Protein AF-A0A2A5DCU3-F1 (afdb_monomer_lite)

Sequence (142 aa):
MIKKLLNPLVVSAFVLVLMLGSFAHLMYGSCQTTKFHYICQAYWMPDYLPEWMIPERGLSLEDVRSMRTFSGFEQLYEDRIIVSDDYSGKWKAFYRDGSLKSEFLYNDGIPVSEERWEENGKLSKDKHYSIYDLELKKNKTK

pLDDT: mean 76.48, std 16.79, range [36.91, 96.56]

Radius of gyration: 19.96 Å; chains: 1; bounding box: 57×40×53 Å

Secondary structure (DSSP, 8-state):
----PPPHHHHHHHHHHHHHHHHHHHHHS-GGG-HHHHHIIIIIHHHHS-GGGS--SS--HHHHHH-----SS---BTTB----TT--EEEEEE-TTS-EEEEEEEETTEEEEEEEE-TTS-EEEEEE--HHHHHHHHHH--

Foldseek 3Di:
DPPPDDDVVVVVVVVVVVVVVVVCCLAANDCQPDLVSQLCNLAVCLVPPDPVSNDDPDDDNVRSVVSSRDRHDFDDDPNDGADAQQDAAKDWHADNVSHTAKIFGDHSRFTQWIWGADPVRHTPDTDGDDPVVRVVVVVVVD

Structure (mmCIF, N/CA/C/O backbone):
data_AF-A0A2A5DCU3-F1
#
_entry.id   AF-A0A2A5DCU3-F1
#
loop_
_atom_site.group_PDB
_atom_site.id
_atom_site.type_symbol
_atom_site.label_atom_id
_atom_site.label_alt_id
_atom_site.label_comp_id
_atom_site.label_asym_id
_atom_site.label_entity_id
_atom_site.label_seq_id
_atom_site.pdbx_PDB_ins_code
_atom_site.Cartn_x
_atom_site.Cartn_y
_atom_site.Cartn_z
_atom_site.occupancy
_atom_site.B_iso_or_equiv
_atom_site.auth_seq_id
_atom_site.auth_comp_id
_atom_site.auth_asym_id
_atom_site.auth_atom_id
_atom_site.pdbx_PDB_model_num
ATOM 1 N N . MET A 1 1 ? -40.928 14.479 27.228 1.00 48.31 1 MET A N 1
ATOM 2 C CA . MET A 1 1 ? -40.676 13.033 27.023 1.00 48.31 1 MET A CA 1
ATOM 3 C C . MET A 1 1 ? -39.290 12.852 26.425 1.00 48.31 1 MET A C 1
ATOM 5 O O . MET A 1 1 ? -39.132 12.961 25.216 1.00 48.31 1 MET A O 1
ATOM 9 N N . ILE A 1 2 ? -38.271 12.638 27.257 1.00 53.84 2 ILE A N 1
ATOM 10 C CA . ILE A 1 2 ? -36.930 12.311 26.762 1.00 53.84 2 ILE A CA 1
ATOM 11 C C . ILE A 1 2 ? -36.940 10.808 26.493 1.00 53.84 2 ILE A C 1
ATOM 13 O O . ILE A 1 2 ? -37.164 10.010 27.403 1.00 53.84 2 ILE A O 1
ATOM 17 N N . LYS A 1 3 ? -36.821 10.436 25.215 1.00 58.97 3 LYS A N 1
ATOM 18 C CA . LYS A 1 3 ? -36.722 9.042 24.770 1.00 58.97 3 LYS A CA 1
ATOM 19 C C . LYS A 1 3 ? -35.608 8.377 25.577 1.00 58.97 3 LYS A C 1
ATOM 21 O O . LYS A 1 3 ? -34.561 8.997 25.744 1.00 58.97 3 LYS A O 1
ATOM 26 N N . LYS A 1 4 ? -35.842 7.160 26.088 1.00 65.88 4 LYS A N 1
ATOM 27 C CA . LYS A 1 4 ? -34.817 6.339 26.750 1.00 65.88 4 LYS A CA 1
ATOM 28 C C . LYS A 1 4 ? -33.568 6.358 25.866 1.00 65.88 4 LYS A C 1
ATOM 30 O O . LYS A 1 4 ? -33.575 5.731 24.809 1.00 65.88 4 LYS A O 1
ATOM 35 N N . LEU A 1 5 ? -32.556 7.142 26.245 1.00 66.94 5 LEU A N 1
ATOM 36 C CA . LEU A 1 5 ? -31.276 7.101 25.558 1.00 66.94 5 LEU A CA 1
ATOM 37 C C . LEU A 1 5 ? -30.775 5.661 25.662 1.00 66.94 5 LEU A C 1
ATOM 39 O O . LEU A 1 5 ? -30.932 5.016 26.704 1.00 66.94 5 LEU A O 1
ATOM 43 N N . LEU A 1 6 ? -30.233 5.153 24.559 1.00 75.12 6 LEU A N 1
ATOM 44 C CA . LEU A 1 6 ? -29.600 3.843 24.509 1.00 75.12 6 LEU A CA 1
ATOM 45 C C . LEU A 1 6 ? -28.595 3.742 25.671 1.00 75.12 6 LEU A C 1
ATOM 47 O O . LEU A 1 6 ? -27.889 4.714 25.941 1.00 75.12 6 LEU A O 1
ATOM 51 N N . ASN A 1 7 ? -28.563 2.605 26.374 1.00 88.12 7 ASN A N 1
ATOM 52 C CA . ASN A 1 7 ? -27.698 2.411 27.542 1.00 88.12 7 ASN A CA 1
ATOM 53 C C . ASN A 1 7 ? -26.259 2.850 27.191 1.00 88.12 7 ASN A C 1
ATOM 55 O O . ASN A 1 7 ? -25.676 2.251 26.284 1.00 88.12 7 ASN A O 1
ATOM 59 N N . PRO A 1 8 ? -25.686 3.861 27.876 1.00 89.31 8 PRO A N 1
ATOM 60 C CA . PRO A 1 8 ? -24.369 4.392 27.535 1.00 89.31 8 PRO A CA 1
ATOM 61 C C . PRO A 1 8 ? -23.284 3.315 27.478 1.00 89.31 8 PRO A C 1
ATOM 63 O O . PRO A 1 8 ? -22.418 3.370 26.614 1.00 89.31 8 PRO A O 1
ATOM 66 N N . LEU A 1 9 ? -23.368 2.289 28.330 1.00 90.50 9 LEU A N 1
ATOM 67 C CA . LEU A 1 9 ? -22.435 1.163 28.315 1.00 90.50 9 LEU A CA 1
ATOM 68 C C . LEU A 1 9 ? -22.581 0.312 27.046 1.00 90.50 9 LEU A C 1
ATOM 70 O O . LEU A 1 9 ? -21.582 -0.106 26.472 1.00 90.50 9 LEU A O 1
ATOM 74 N N . VAL A 1 10 ? -23.813 0.104 26.572 1.00 91.12 10 VAL A N 1
ATOM 75 C CA . VAL A 1 10 ? -24.089 -0.631 25.326 1.00 91.12 10 VAL A CA 1
ATOM 76 C C . VAL A 1 10 ? -23.607 0.161 24.111 1.00 91.12 10 VAL A C 1
ATOM 78 O O . VAL A 1 10 ? -23.003 -0.417 23.213 1.00 91.12 10 VAL A O 1
ATOM 81 N N . VAL A 1 11 ? -23.812 1.483 24.096 1.00 91.88 11 VAL A N 1
ATOM 82 C CA . VAL A 1 11 ? -23.301 2.358 23.025 1.00 91.88 11 VAL A CA 1
ATOM 83 C C . VAL A 1 11 ? -21.778 2.329 22.994 1.00 91.88 11 VAL A C 1
ATOM 85 O O . VAL A 1 11 ? -21.195 2.112 21.936 1.00 91.88 11 VAL A O 1
ATOM 88 N N . SER A 1 12 ? -21.132 2.494 24.149 1.00 93.69 12 SER A N 1
ATOM 89 C CA . SER A 1 12 ? -19.673 2.469 24.248 1.00 93.69 12 SER A CA 1
ATOM 90 C C . SER A 1 12 ? -19.092 1.123 23.819 1.00 93.69 12 SER A C 1
ATOM 92 O O . SER A 1 12 ? -18.130 1.096 23.057 1.00 93.69 12 SER A O 1
ATOM 94 N N . ALA A 1 13 ? -19.696 0.006 24.238 1.00 94.94 13 ALA A N 1
ATOM 95 C CA . ALA A 1 13 ? -19.273 -1.327 23.811 1.00 94.94 13 ALA A CA 1
ATOM 96 C C . ALA A 1 13 ? -19.422 -1.516 22.292 1.00 94.94 13 ALA A C 1
ATOM 98 O O . ALA A 1 13 ? -18.520 -2.040 21.642 1.00 94.94 13 ALA A O 1
ATOM 99 N N . PHE A 1 14 ? -20.524 -1.043 21.707 1.00 95.25 14 PHE A N 1
ATOM 100 C CA . PHE A 1 14 ? -20.742 -1.105 20.263 1.00 95.25 14 PHE A CA 1
ATOM 101 C C . PHE A 1 14 ? -19.705 -0.282 19.484 1.00 95.25 14 PHE A C 1
ATOM 103 O O . PHE A 1 14 ? -19.107 -0.783 18.533 1.00 95.25 14 PHE A O 1
ATOM 110 N N . VAL A 1 15 ? -19.430 0.952 19.919 1.00 95.81 15 VAL A N 1
ATOM 111 C CA . VAL A 1 15 ? -18.392 1.804 19.316 1.00 95.81 15 VAL A CA 1
ATOM 112 C C . VAL A 1 15 ? -17.012 1.156 19.433 1.00 95.81 15 VAL A C 1
ATOM 114 O O . VAL A 1 15 ? -16.253 1.172 18.467 1.00 95.81 15 VAL A O 1
ATOM 117 N N . LEU A 1 16 ? -16.696 0.536 20.574 1.00 96.25 16 LEU A N 1
ATOM 118 C CA . LEU A 1 16 ? -15.433 -0.176 20.763 1.00 96.25 16 LEU A CA 1
ATOM 119 C C . LEU A 1 16 ? -15.271 -1.321 19.755 1.00 96.25 16 LEU A C 1
ATOM 121 O O . LEU A 1 16 ? -14.215 -1.445 19.142 1.00 96.25 16 LEU A O 1
ATOM 125 N N . VAL A 1 17 ? -16.313 -2.127 19.539 1.00 96.56 17 VAL A N 1
ATOM 126 C CA . VAL A 1 17 ? -16.281 -3.222 18.555 1.00 96.56 17 VAL A CA 1
ATOM 127 C C . VAL A 1 17 ? -16.063 -2.688 17.138 1.00 96.56 17 VAL A C 1
ATOM 129 O O . VAL A 1 17 ? -15.244 -3.236 16.401 1.00 96.56 17 VAL A O 1
ATOM 132 N N . LEU A 1 18 ? -16.730 -1.592 16.764 1.00 96.06 18 LEU A N 1
ATOM 133 C CA . LEU A 1 18 ? -16.514 -0.951 15.462 1.00 96.06 18 LEU A CA 1
ATOM 134 C C . LEU A 1 18 ? -15.087 -0.417 15.306 1.00 96.06 18 LEU A C 1
ATOM 136 O O . LEU A 1 18 ? -14.490 -0.561 14.237 1.00 96.06 18 LEU A O 1
ATOM 140 N N . MET A 1 19 ? -14.526 0.168 16.367 1.00 95.62 19 MET A N 1
ATOM 141 C CA . MET A 1 19 ? -13.143 0.645 16.372 1.00 95.62 19 MET A CA 1
ATOM 142 C C . MET A 1 19 ? -12.171 -0.518 16.188 1.00 95.62 19 MET A C 1
ATOM 144 O O . MET A 1 19 ? -11.322 -0.458 15.305 1.00 95.62 19 MET A O 1
ATOM 148 N N . LEU A 1 20 ? -12.330 -1.603 16.953 1.00 92.88 20 LEU A N 1
ATOM 149 C CA . LEU A 1 20 ? -11.484 -2.794 16.840 1.00 92.88 20 LEU A CA 1
ATOM 150 C C . LEU A 1 20 ? -11.558 -3.417 15.441 1.00 92.88 20 LEU A C 1
ATOM 152 O O . LEU A 1 20 ? -10.521 -3.734 14.863 1.00 92.88 20 LEU A O 1
ATOM 156 N N . GLY A 1 21 ? -12.757 -3.531 14.861 1.00 90.69 21 GLY A N 1
ATOM 157 C CA . GLY A 1 21 ? -12.925 -4.013 13.488 1.00 90.69 21 GLY A CA 1
ATOM 158 C C . GLY A 1 21 ? -12.267 -3.097 12.451 1.00 90.69 21 GLY A C 1
ATOM 159 O O . GLY A 1 21 ? -11.628 -3.581 11.520 1.00 90.69 21 GLY A O 1
ATOM 160 N N . SER A 1 22 ? -12.352 -1.778 12.644 1.00 89.12 22 SER A N 1
ATOM 161 C CA . SER A 1 22 ? -11.695 -0.799 11.767 1.00 89.12 22 SER A CA 1
ATOM 162 C C . SER A 1 22 ? -10.170 -0.884 11.859 1.00 89.12 22 SER A C 1
ATOM 164 O O . SER A 1 22 ? -9.502 -0.863 10.829 1.00 89.12 22 SER A O 1
ATOM 166 N N . PHE A 1 23 ? -9.613 -1.041 13.065 1.00 86.62 23 PHE A N 1
ATOM 167 C CA . PHE A 1 23 ? -8.177 -1.259 13.258 1.00 86.62 23 PHE A CA 1
ATOM 168 C C . PHE A 1 23 ? -7.716 -2.566 12.615 1.00 86.62 23 PHE A C 1
ATOM 170 O O . PHE A 1 23 ? -6.730 -2.565 11.886 1.00 86.62 23 PHE A O 1
ATOM 177 N N . ALA A 1 24 ? -8.454 -3.662 12.813 1.00 84.50 24 ALA A N 1
ATOM 178 C CA . ALA A 1 24 ? -8.138 -4.938 12.181 1.00 84.50 24 ALA A CA 1
ATOM 179 C C . ALA A 1 24 ? -8.158 -4.833 10.648 1.00 84.50 24 ALA A C 1
ATOM 181 O O . ALA A 1 24 ? -7.254 -5.339 9.987 1.00 84.50 24 ALA A O 1
ATOM 182 N N . HIS A 1 25 ? -9.139 -4.131 10.072 1.00 82.25 25 HIS A N 1
ATOM 183 C CA . HIS A 1 25 ? -9.182 -3.893 8.631 1.00 82.25 25 HIS A CA 1
ATOM 184 C C . HIS A 1 25 ? -8.026 -3.008 8.145 1.00 82.25 25 HIS A C 1
ATOM 186 O O . HIS A 1 25 ? -7.454 -3.300 7.103 1.00 82.25 25 HIS A O 1
ATOM 192 N N . LEU A 1 26 ? -7.647 -1.970 8.896 1.00 83.69 26 LEU A N 1
ATOM 193 C CA . LEU A 1 26 ? -6.502 -1.115 8.562 1.00 83.69 26 LEU A CA 1
ATOM 194 C C . LEU A 1 26 ? -5.165 -1.878 8.626 1.00 83.69 26 LEU A C 1
ATOM 196 O O . LEU A 1 26 ? -4.222 -1.560 7.905 1.00 83.69 26 LEU A O 1
ATOM 200 N N . MET A 1 27 ? -5.070 -2.873 9.507 1.00 81.81 27 MET A N 1
ATOM 201 C CA . MET A 1 27 ? -3.850 -3.655 9.699 1.00 81.81 27 MET A CA 1
ATOM 202 C C . MET A 1 27 ? -3.727 -4.823 8.721 1.00 81.81 27 MET A C 1
ATOM 204 O O . MET A 1 27 ? -2.633 -5.120 8.254 1.00 81.81 27 MET A O 1
ATOM 208 N N . TYR A 1 28 ? -4.839 -5.493 8.422 1.00 77.94 28 TYR A N 1
ATOM 209 C CA . TYR A 1 28 ? -4.824 -6.785 7.728 1.00 77.94 28 TYR A CA 1
ATOM 210 C C . TYR A 1 28 ? -5.724 -6.836 6.490 1.00 77.94 28 TYR A C 1
ATOM 212 O O . TYR A 1 28 ? -5.774 -7.854 5.804 1.00 77.94 28 TYR A O 1
ATOM 220 N N . GLY A 1 29 ? -6.463 -5.764 6.204 1.00 79.25 29 GLY A N 1
ATOM 221 C CA . GLY A 1 29 ? -7.213 -5.617 4.963 1.00 79.25 29 GLY A CA 1
ATOM 222 C C . GLY A 1 29 ? -6.302 -5.297 3.778 1.00 79.25 29 GLY A C 1
ATOM 223 O O . GLY A 1 29 ? -5.106 -5.054 3.930 1.00 79.25 29 GLY A O 1
ATOM 224 N N . SER A 1 30 ? -6.882 -5.265 2.577 1.00 81.56 30 SER A N 1
ATOM 225 C CA . SER A 1 30 ? -6.135 -4.913 1.367 1.00 81.56 30 SER A CA 1
ATOM 226 C C . SER A 1 30 ? -5.602 -3.479 1.442 1.00 81.56 30 SER A C 1
ATOM 228 O O . SER A 1 30 ? -6.368 -2.508 1.513 1.00 81.56 30 SER A O 1
ATOM 230 N N . CYS A 1 31 ? -4.282 -3.343 1.346 1.00 81.75 31 CYS A N 1
ATOM 231 C CA . CYS A 1 31 ? -3.579 -2.064 1.323 1.00 81.75 31 CYS A CA 1
ATOM 232 C C . CYS A 1 31 ? -3.960 -1.174 0.132 1.00 81.75 31 CYS A C 1
ATOM 234 O O . CYS A 1 31 ? -3.822 0.047 0.198 1.00 81.75 31 CYS A O 1
ATOM 236 N N . GLN A 1 32 ? -4.499 -1.773 -0.935 1.00 86.44 32 GLN A N 1
ATOM 237 C CA . GLN A 1 32 ? -4.892 -1.091 -2.169 1.00 86.44 32 GLN A CA 1
ATOM 238 C C . GLN A 1 32 ? -6.153 -0.230 -2.015 1.00 86.44 32 GLN A C 1
ATOM 240 O O . GLN A 1 32 ? -6.549 0.459 -2.951 1.00 86.44 32 GLN A O 1
ATOM 245 N N . THR A 1 33 ? -6.777 -0.222 -0.832 1.00 86.38 33 THR A N 1
ATOM 246 C CA . THR A 1 33 ? -7.972 0.591 -0.562 1.00 86.38 33 THR A CA 1
ATOM 247 C C . THR A 1 33 ? -7.686 2.092 -0.692 1.00 86.38 33 THR A C 1
ATOM 249 O O . THR A 1 33 ? -8.475 2.828 -1.277 1.00 86.38 33 THR A O 1
ATOM 252 N N . THR A 1 34 ? -6.563 2.572 -0.140 1.00 90.38 34 THR A N 1
ATOM 253 C CA . THR A 1 34 ? -6.123 3.973 -0.261 1.00 90.38 34 THR A CA 1
ATOM 254 C C . THR A 1 34 ? -4.606 4.079 -0.120 1.00 90.38 34 THR A C 1
ATOM 256 O O . THR A 1 34 ? -3.975 3.225 0.502 1.00 90.38 34 THR A O 1
ATOM 259 N N . LYS A 1 35 ? -4.018 5.192 -0.580 1.00 91.81 35 LYS A N 1
ATOM 260 C CA . LYS A 1 35 ? -2.591 5.470 -0.343 1.00 91.81 35 LYS A CA 1
ATOM 261 C C . LYS A 1 35 ? -2.223 5.495 1.144 1.00 91.81 35 LYS A C 1
ATOM 263 O O . LYS A 1 35 ? -1.145 5.053 1.510 1.00 91.81 35 LYS A O 1
ATOM 268 N N . PHE A 1 36 ? -3.115 5.986 2.008 1.00 91.81 36 PHE A N 1
ATOM 269 C CA . PHE A 1 36 ? -2.858 6.038 3.447 1.00 91.81 36 PHE A CA 1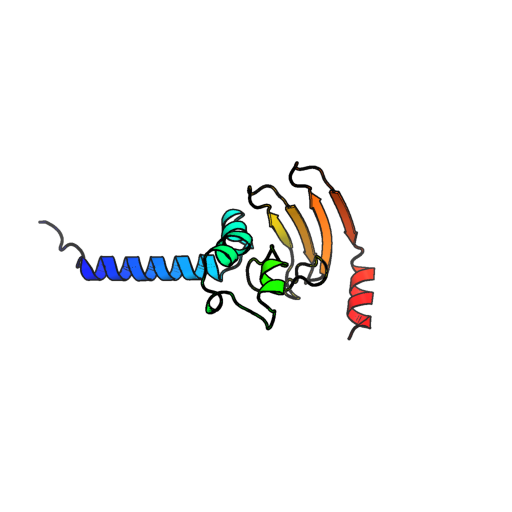
ATOM 270 C C . PHE A 1 36 ? -2.893 4.648 4.068 1.00 91.81 36 PHE A C 1
ATOM 272 O O . PHE A 1 36 ? -2.066 4.355 4.916 1.00 91.81 36 PHE A O 1
ATOM 279 N N . HIS A 1 37 ? -3.791 3.777 3.603 1.00 88.12 37 HIS A N 1
ATOM 280 C CA . HIS A 1 37 ? -3.824 2.382 4.030 1.00 88.12 37 HIS A CA 1
ATOM 281 C C . HIS A 1 37 ? -2.511 1.675 3.664 1.00 88.12 37 HIS A C 1
ATOM 283 O O . HIS A 1 37 ? -1.886 1.064 4.528 1.00 88.12 37 HIS A O 1
ATOM 289 N N . TYR A 1 38 ? -2.036 1.860 2.426 1.00 87.25 38 TYR A N 1
ATOM 290 C CA . TYR A 1 38 ? -0.718 1.386 2.007 1.00 87.25 38 TYR A CA 1
ATOM 291 C C . TYR A 1 38 ? 0.399 1.930 2.906 1.00 87.25 38 TYR A C 1
ATOM 293 O O . TYR A 1 38 ? 1.197 1.151 3.413 1.00 87.25 38 TYR A O 1
ATOM 301 N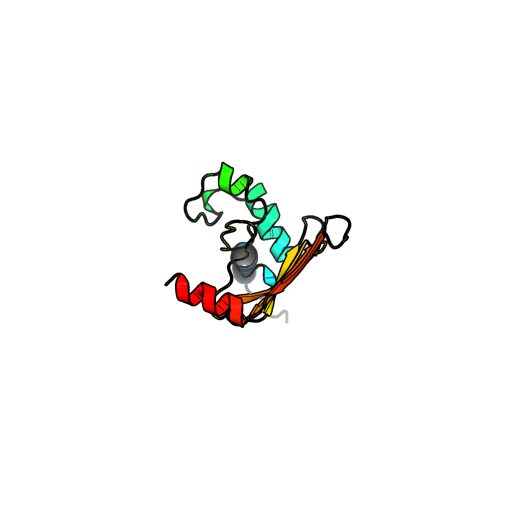 N . ILE A 1 39 ? 0.443 3.245 3.154 1.00 87.50 39 ILE A N 1
ATOM 302 C CA . ILE A 1 39 ? 1.489 3.868 3.980 1.00 87.50 39 ILE A CA 1
ATOM 303 C C . ILE A 1 39 ? 1.462 3.337 5.416 1.00 87.50 39 ILE A C 1
ATOM 305 O O . ILE A 1 39 ? 2.514 3.010 5.961 1.00 87.50 39 ILE A O 1
ATOM 309 N N . CYS A 1 40 ? 0.275 3.209 6.017 1.00 86.25 40 CYS A N 1
ATOM 310 C CA . CYS A 1 40 ? 0.113 2.637 7.349 1.00 86.25 40 CYS A CA 1
ATOM 311 C C . CYS A 1 40 ? 0.747 1.247 7.421 1.00 86.25 40 CYS A C 1
ATOM 313 O O . CYS A 1 40 ? 1.582 1.011 8.291 1.00 86.25 40 CYS A O 1
ATOM 315 N N . GLN A 1 41 ? 0.391 0.351 6.498 1.00 82.69 41 GLN A N 1
ATOM 316 C CA . GLN A 1 41 ? 0.884 -1.024 6.532 1.00 82.69 41 GLN A CA 1
ATOM 317 C C . GLN A 1 41 ? 2.359 -1.137 6.132 1.00 82.69 41 GLN A C 1
ATOM 319 O O . GLN A 1 41 ? 3.115 -1.821 6.806 1.00 82.69 41 GLN A O 1
ATOM 324 N N . ALA A 1 42 ? 2.792 -0.434 5.083 1.00 78.31 42 ALA A N 1
ATOM 325 C CA . ALA A 1 42 ? 4.150 -0.543 4.553 1.00 78.31 42 ALA A CA 1
ATOM 326 C C . ALA A 1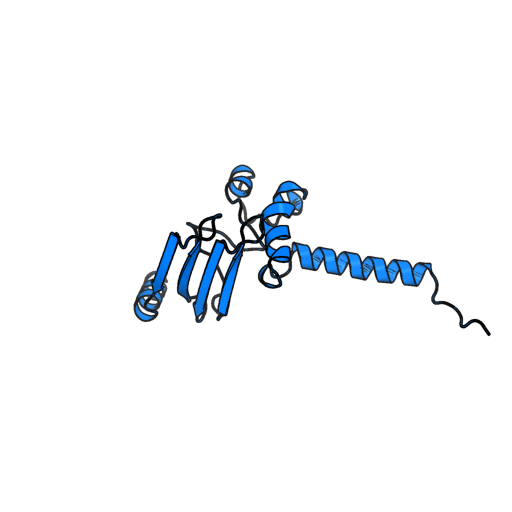 42 ? 5.206 0.173 5.402 1.00 78.31 42 ALA A C 1
ATOM 328 O O . ALA A 1 42 ? 6.368 -0.231 5.380 1.00 78.31 42 ALA A O 1
ATOM 329 N N . TYR A 1 43 ? 4.829 1.250 6.099 1.00 82.75 43 TYR A N 1
ATOM 330 C CA . TYR A 1 43 ? 5.783 2.137 6.763 1.00 82.75 43 TYR A CA 1
ATOM 331 C C . TYR A 1 43 ? 5.554 2.298 8.258 1.00 82.75 43 TYR A C 1
ATOM 333 O O . TYR A 1 43 ? 6.534 2.384 8.982 1.00 82.75 43 TYR A O 1
ATOM 341 N N . TRP A 1 44 ? 4.315 2.370 8.745 1.00 85.44 44 TRP A N 1
ATOM 342 C CA . TRP A 1 44 ? 4.071 2.630 10.171 1.00 85.44 44 TRP A CA 1
ATOM 343 C C . TRP A 1 44 ? 3.933 1.349 10.987 1.00 85.44 44 TRP A C 1
ATOM 345 O O . TRP A 1 44 ? 4.481 1.263 12.079 1.00 85.44 44 TRP A O 1
ATOM 355 N N . MET A 1 45 ? 3.247 0.332 10.471 1.00 83.94 45 MET A N 1
ATOM 356 C CA . MET A 1 45 ? 3.107 -0.943 11.171 1.00 83.94 45 MET A CA 1
ATOM 357 C C . MET A 1 45 ? 4.457 -1.587 11.525 1.00 83.94 45 MET A C 1
ATOM 359 O O . MET A 1 45 ? 4.607 -1.962 12.685 1.00 83.94 45 MET A O 1
ATOM 363 N N . PRO A 1 46 ? 5.458 -1.648 10.623 1.00 76.69 46 PRO A N 1
ATOM 364 C CA . PRO A 1 46 ? 6.766 -2.208 10.961 1.00 76.69 46 PRO A CA 1
ATOM 365 C C . PRO A 1 46 ? 7.523 -1.392 12.017 1.00 76.69 46 PRO A C 1
ATOM 367 O O . PRO A 1 46 ? 8.304 -1.953 12.778 1.00 76.69 46 PRO A O 1
ATOM 370 N N . ASP A 1 47 ? 7.291 -0.075 12.062 1.00 81.88 47 ASP A N 1
ATOM 371 C CA . ASP A 1 47 ? 7.977 0.846 12.975 1.00 81.88 47 ASP A CA 1
ATOM 372 C C . ASP A 1 47 ? 7.344 0.842 14.387 1.00 81.88 47 ASP A C 1
ATOM 374 O O . ASP A 1 47 ? 8.034 1.113 15.370 1.00 81.88 47 ASP A O 1
ATOM 378 N N . TYR A 1 48 ? 6.037 0.557 14.503 1.00 85.19 48 TYR A N 1
ATOM 379 C CA . TYR A 1 48 ? 5.269 0.785 15.739 1.00 85.19 48 TYR A CA 1
ATOM 380 C C . TYR A 1 48 ? 4.542 -0.436 16.314 1.00 85.19 48 TYR A C 1
ATOM 382 O O . TYR A 1 48 ? 4.137 -0.385 17.478 1.00 85.19 48 TYR A O 1
ATOM 390 N N . LEU A 1 49 ? 4.328 -1.511 15.549 1.00 80.81 49 LEU A N 1
ATOM 391 C CA . LEU A 1 49 ? 3.671 -2.705 16.079 1.00 80.81 49 LEU A CA 1
ATOM 392 C C . LEU A 1 49 ? 4.673 -3.670 16.720 1.00 80.81 49 LEU A C 1
ATOM 394 O O . LEU A 1 49 ? 5.803 -3.797 16.251 1.00 80.81 49 LEU A O 1
ATOM 398 N N . PRO A 1 50 ? 4.252 -4.401 17.767 1.00 83.06 50 PRO A N 1
ATOM 399 C CA . PRO A 1 50 ? 4.994 -5.554 18.247 1.00 83.06 50 PRO A CA 1
ATOM 400 C C . PRO A 1 50 ? 5.233 -6.565 17.125 1.00 83.06 50 PRO A C 1
ATOM 402 O O . PRO A 1 50 ? 4.334 -6.837 16.331 1.00 83.06 50 PRO A O 1
ATOM 405 N N . GLU A 1 51 ? 6.408 -7.184 17.124 1.00 74.75 51 GLU A N 1
ATOM 406 C CA . GLU A 1 51 ? 6.840 -8.135 16.090 1.00 74.75 51 GLU A CA 1
ATOM 407 C C . GLU A 1 51 ? 5.827 -9.273 15.882 1.00 74.75 51 GLU A C 1
ATOM 409 O O . GLU A 1 51 ? 5.470 -9.585 14.754 1.00 74.75 51 GLU A O 1
ATOM 414 N N . TRP A 1 52 ? 5.240 -9.799 16.963 1.00 78.00 52 TRP A N 1
ATOM 415 C CA . TRP A 1 52 ? 4.228 -10.865 16.902 1.00 78.00 52 TRP A CA 1
ATOM 416 C C . TRP A 1 52 ? 2.918 -10.472 16.193 1.00 78.00 52 TRP A C 1
ATOM 418 O O . TRP A 1 52 ? 2.116 -11.346 15.866 1.00 78.00 52 TRP A O 1
ATOM 428 N N . MET A 1 53 ? 2.666 -9.176 15.981 1.00 76.50 53 MET A N 1
ATOM 429 C CA . MET A 1 53 ? 1.511 -8.664 15.231 1.00 76.50 53 MET A CA 1
ATOM 430 C C . MET A 1 53 ? 1.817 -8.448 13.747 1.00 76.50 53 MET A C 1
ATOM 432 O O . MET A 1 53 ? 0.902 -8.195 12.963 1.00 76.50 53 MET A O 1
ATOM 436 N N . ILE A 1 54 ? 3.087 -8.513 13.352 1.00 73.75 54 ILE A N 1
ATOM 437 C CA . ILE A 1 54 ? 3.501 -8.394 11.961 1.00 73.75 54 ILE A CA 1
ATOM 438 C C . ILE A 1 54 ? 3.418 -9.808 11.369 1.00 73.75 54 ILE A C 1
ATOM 440 O O . ILE A 1 54 ? 4.069 -10.714 11.882 1.00 73.75 54 ILE A O 1
ATOM 444 N N . PRO A 1 55 ? 2.591 -10.057 10.337 1.00 61.69 55 PRO A N 1
ATOM 445 C CA . PRO A 1 55 ? 2.445 -11.393 9.771 1.00 61.69 55 PRO A CA 1
ATOM 446 C C . PRO A 1 55 ? 3.745 -11.824 9.073 1.00 61.69 55 PRO A C 1
ATOM 448 O O . PRO A 1 55 ? 3.966 -11.547 7.896 1.00 61.69 55 PRO A O 1
ATOM 451 N N . GLU A 1 56 ? 4.612 -12.517 9.808 1.00 59.72 56 GLU A N 1
ATOM 452 C CA . GLU A 1 56 ? 5.819 -13.154 9.294 1.00 59.72 56 GLU A CA 1
ATOM 453 C C . GLU A 1 56 ? 5.451 -14.442 8.552 1.00 59.72 56 GLU A C 1
ATOM 455 O O . GLU A 1 56 ? 4.901 -15.383 9.127 1.00 59.72 56 GLU A O 1
ATOM 460 N N . ARG A 1 57 ? 5.829 -14.556 7.279 1.00 50.19 57 ARG A N 1
ATOM 461 C CA . ARG A 1 57 ? 6.096 -15.880 6.700 1.00 50.19 57 ARG A CA 1
ATOM 462 C C . ARG A 1 57 ? 7.596 -16.152 6.770 1.00 50.19 57 ARG A C 1
ATOM 464 O O . ARG A 1 57 ? 8.274 -16.119 5.752 1.00 50.19 57 ARG A O 1
ATOM 471 N N . GLY A 1 58 ? 8.092 -16.407 7.983 1.00 46.72 58 GLY A N 1
ATOM 472 C CA . GLY A 1 58 ? 9.398 -17.040 8.222 1.00 46.72 58 GLY A CA 1
ATOM 473 C C . GLY A 1 58 ? 10.634 -16.228 7.824 1.00 46.72 58 GLY A C 1
ATOM 474 O O . GLY A 1 58 ? 11.623 -16.819 7.401 1.00 46.72 58 GLY A O 1
ATOM 475 N N . LEU A 1 59 ? 10.579 -14.902 7.939 1.00 50.81 59 LEU A N 1
ATOM 476 C CA . LEU A 1 59 ? 11.695 -14.000 7.645 1.00 50.81 59 LEU A CA 1
ATOM 477 C C . LEU A 1 59 ? 12.278 -13.446 8.950 1.00 50.81 59 LEU A C 1
ATOM 479 O O . LEU A 1 59 ? 11.535 -13.225 9.900 1.00 50.81 59 LEU A O 1
ATOM 483 N N . SER A 1 60 ? 13.596 -13.238 9.012 1.00 48.72 60 SER A N 1
ATOM 484 C CA . SER A 1 60 ? 14.240 -12.668 10.202 1.00 48.72 60 SER A CA 1
ATOM 485 C C . SER A 1 60 ? 13.900 -11.180 10.366 1.00 48.72 60 SER A C 1
ATOM 487 O O . SER A 1 60 ? 13.540 -10.502 9.406 1.00 48.72 60 SER A O 1
ATOM 489 N N . LEU A 1 61 ? 14.059 -10.619 11.568 1.00 51.16 61 LEU A N 1
ATOM 490 C CA . LEU A 1 61 ? 13.814 -9.189 11.821 1.00 51.16 61 LEU A CA 1
ATOM 491 C C . LEU A 1 61 ? 14.663 -8.253 10.949 1.00 51.16 61 LEU A C 1
ATOM 493 O O . LEU A 1 61 ? 14.234 -7.143 10.630 1.00 51.16 61 LEU 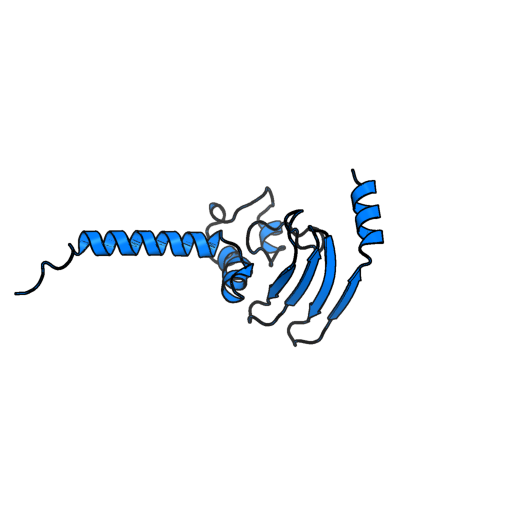A O 1
ATOM 497 N N . GLU A 1 62 ? 15.858 -8.683 10.544 1.00 51.69 62 GLU A N 1
ATOM 498 C CA . GLU A 1 62 ? 16.682 -7.947 9.581 1.00 51.69 62 GLU A CA 1
ATOM 499 C C . GLU A 1 62 ? 16.111 -8.031 8.160 1.00 51.69 62 GLU A C 1
ATOM 501 O O . GLU A 1 62 ? 16.132 -7.033 7.436 1.00 51.69 62 GLU A O 1
ATOM 506 N N . ASP A 1 63 ? 15.511 -9.160 7.783 1.00 52.81 63 ASP A N 1
ATOM 507 C CA . ASP A 1 63 ? 14.796 -9.316 6.512 1.00 52.81 63 ASP A CA 1
ATOM 508 C C . ASP A 1 63 ? 13.534 -8.441 6.486 1.00 52.81 63 ASP A C 1
ATOM 510 O O . ASP A 1 63 ? 13.310 -7.715 5.524 1.00 52.81 63 ASP A O 1
ATOM 514 N N . VAL A 1 64 ? 12.759 -8.394 7.574 1.00 51.22 64 VAL A N 1
ATOM 515 C CA . VAL A 1 64 ? 11.569 -7.527 7.691 1.00 51.22 64 VAL A CA 1
ATOM 516 C C . VAL A 1 64 ? 11.950 -6.040 7.623 1.00 51.22 64 VAL A C 1
ATOM 518 O O . VAL A 1 64 ? 11.302 -5.256 6.930 1.00 51.22 64 VAL A O 1
ATOM 521 N N . AR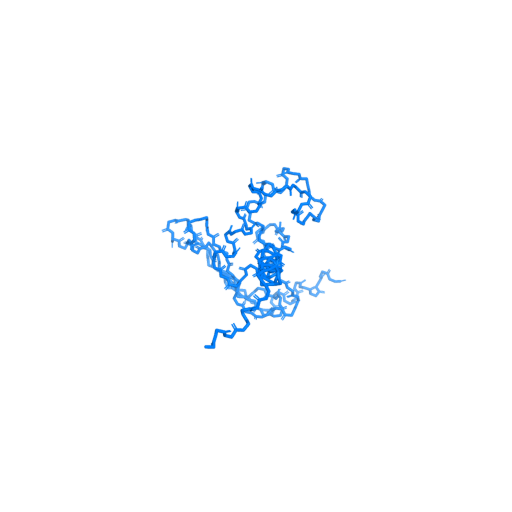G A 1 65 ? 13.036 -5.632 8.296 1.00 48.81 65 ARG A N 1
ATOM 522 C CA . ARG A 1 65 ? 13.524 -4.237 8.297 1.00 48.81 65 ARG A CA 1
ATOM 523 C C . ARG A 1 65 ? 14.196 -3.825 6.985 1.00 48.81 65 ARG A C 1
ATOM 525 O O . ARG A 1 65 ? 14.166 -2.644 6.621 1.00 48.81 65 ARG A O 1
ATOM 532 N N . SER A 1 66 ? 14.820 -4.767 6.279 1.00 44.66 66 SER A N 1
ATOM 533 C CA . SER A 1 66 ? 15.386 -4.533 4.946 1.00 44.66 66 SER A CA 1
ATOM 534 C C . SER A 1 66 ? 14.307 -4.545 3.855 1.00 44.66 66 SER A C 1
ATOM 536 O O . SER A 1 66 ? 14.399 -3.758 2.911 1.00 44.66 66 SER A O 1
ATOM 538 N N . MET A 1 67 ? 13.215 -5.295 4.039 1.00 48.59 67 MET A N 1
ATOM 539 C CA . MET A 1 67 ? 11.993 -5.275 3.223 1.00 48.59 67 MET A CA 1
ATOM 540 C C . MET A 1 67 ? 11.064 -4.111 3.600 1.00 48.59 67 MET A C 1
ATOM 542 O O . MET A 1 67 ? 9.892 -4.289 3.924 1.00 48.59 67 MET A O 1
ATOM 546 N N . ARG A 1 68 ? 11.583 -2.881 3.515 1.00 46.50 68 ARG A N 1
ATOM 547 C CA . ARG A 1 68 ? 10.942 -1.602 3.894 1.00 46.50 68 ARG A CA 1
ATOM 548 C C . ARG A 1 68 ? 9.669 -1.209 3.103 1.00 46.50 68 ARG A C 1
ATOM 550 O O . ARG A 1 68 ? 9.310 -0.034 3.036 1.00 46.50 68 ARG A O 1
ATOM 557 N N . THR A 1 69 ? 9.001 -2.172 2.477 1.00 40.28 69 THR A N 1
ATOM 558 C CA . THR A 1 69 ? 7.737 -2.051 1.748 1.00 40.28 69 THR A CA 1
ATOM 559 C C . THR A 1 69 ? 6.937 -3.333 1.933 1.00 40.28 69 THR A C 1
ATOM 561 O O . THR A 1 69 ? 6.954 -4.199 1.065 1.00 40.28 69 THR A O 1
ATOM 564 N N . PHE A 1 70 ? 6.265 -3.480 3.070 1.00 46.47 70 PHE A N 1
ATOM 565 C CA . PHE A 1 70 ? 5.419 -4.644 3.333 1.00 46.47 70 PHE A CA 1
ATOM 566 C C . PHE A 1 70 ? 4.035 -4.179 3.761 1.00 46.47 70 PHE A C 1
ATOM 568 O O . PHE A 1 70 ? 3.706 -4.098 4.938 1.00 46.47 70 PHE A O 1
ATOM 575 N N . SER A 1 71 ? 3.218 -3.807 2.783 1.00 41.06 71 SER A N 1
ATOM 576 C CA . SER A 1 71 ? 1.785 -3.727 3.010 1.00 41.06 71 SER A CA 1
ATOM 577 C C . SER A 1 71 ? 1.191 -5.114 2.779 1.00 41.06 71 SER A C 1
ATOM 579 O O . SER A 1 71 ? 1.277 -5.595 1.659 1.00 41.06 71 SER A O 1
ATOM 581 N N . GLY A 1 72 ? 0.656 -5.748 3.824 1.00 40.75 72 GLY A N 1
ATOM 582 C CA . GLY A 1 72 ? -0.251 -6.900 3.750 1.00 40.75 72 GLY A CA 1
ATOM 583 C C . GLY A 1 72 ? 0.158 -8.066 2.835 1.00 40.75 72 GLY A C 1
ATOM 584 O O . GLY A 1 72 ? -0.117 -8.056 1.650 1.00 40.75 72 GLY A O 1
ATOM 585 N N . PHE A 1 73 ? 0.696 -9.146 3.409 1.00 42.72 73 PHE A N 1
ATOM 586 C CA . PHE A 1 73 ? 0.773 -10.485 2.784 1.00 42.72 73 PHE A CA 1
ATOM 587 C C . PHE A 1 73 ? 1.544 -10.652 1.457 1.00 42.72 73 PHE A C 1
ATOM 589 O O . PHE A 1 73 ? 1.480 -11.726 0.856 1.00 42.72 73 PHE A O 1
ATOM 596 N N . GLU A 1 74 ? 2.344 -9.678 1.036 1.00 49.94 74 GLU A N 1
ATOM 597 C CA . GLU A 1 74 ? 3.013 -9.705 -0.269 1.00 49.94 74 GLU A CA 1
ATOM 598 C C . GLU A 1 74 ? 4.525 -9.879 -0.149 1.00 49.94 74 GLU A C 1
ATOM 600 O O . GLU A 1 74 ? 5.256 -8.967 0.224 1.00 49.94 74 GLU A O 1
ATOM 605 N N . GLN A 1 75 ? 5.011 -11.076 -0.481 1.00 40.72 75 GLN A N 1
ATOM 606 C CA . GLN A 1 75 ? 6.433 -11.400 -0.439 1.00 40.72 75 GLN A CA 1
ATOM 607 C C . GLN A 1 75 ? 7.165 -10.787 -1.640 1.00 40.72 75 GLN A C 1
ATOM 609 O O . GLN A 1 75 ? 7.032 -11.258 -2.764 1.00 40.72 75 GLN A O 1
ATOM 614 N N . LEU A 1 76 ? 7.979 -9.756 -1.406 1.00 41.72 76 LEU A N 1
ATOM 615 C CA . LEU A 1 76 ? 8.905 -9.231 -2.409 1.00 41.72 76 LEU A CA 1
ATOM 616 C C . LEU A 1 76 ? 10.082 -10.200 -2.574 1.00 41.72 76 LEU A C 1
ATOM 618 O O . LEU A 1 76 ? 11.037 -10.172 -1.803 1.00 41.72 76 LEU A O 1
ATOM 622 N N . TYR A 1 77 ? 10.041 -11.034 -3.609 1.00 36.91 77 TYR A N 1
ATOM 623 C CA . TYR A 1 77 ? 11.268 -11.554 -4.211 1.00 36.91 77 TYR A CA 1
ATOM 624 C C . TYR A 1 77 ? 11.655 -10.594 -5.341 1.00 36.91 77 TYR A C 1
ATOM 626 O O . TYR A 1 77 ? 10.894 -10.432 -6.294 1.00 36.91 77 TYR A O 1
ATOM 634 N N . GLU A 1 78 ? 12.815 -9.938 -5.231 1.00 43.56 78 GLU A N 1
ATOM 635 C CA . GLU A 1 78 ? 13.414 -9.138 -6.317 1.00 43.56 78 GLU A CA 1
ATOM 636 C C . GLU A 1 78 ? 12.474 -8.070 -6.931 1.00 43.56 78 GLU A C 1
ATOM 638 O O . GLU A 1 78 ? 12.209 -8.073 -8.134 1.00 43.56 78 GLU A O 1
ATOM 643 N N . ASP A 1 79 ? 11.938 -7.154 -6.118 1.00 50.88 79 ASP A N 1
ATOM 644 C CA . ASP A 1 79 ? 11.028 -6.079 -6.556 1.00 50.88 79 ASP A CA 1
ATOM 645 C C . ASP A 1 79 ? 9.734 -6.531 -7.277 1.00 50.88 79 ASP A C 1
ATOM 647 O O . ASP A 1 79 ? 9.170 -5.766 -8.071 1.00 50.88 79 ASP A O 1
ATOM 651 N N . ARG A 1 80 ? 9.248 -7.759 -7.053 1.00 51.91 80 ARG A N 1
ATOM 652 C CA . ARG A 1 80 ? 7.979 -8.229 -7.635 1.00 51.91 80 ARG A CA 1
ATOM 653 C C . ARG A 1 80 ? 6.855 -8.208 -6.612 1.00 51.91 80 ARG A C 1
ATOM 655 O O . ARG A 1 80 ? 6.922 -8.911 -5.610 1.00 51.91 80 ARG A O 1
ATOM 662 N N . ILE A 1 81 ? 5.800 -7.453 -6.908 1.00 65.19 81 ILE A N 1
ATOM 663 C CA . ILE A 1 81 ? 4.518 -7.580 -6.211 1.00 65.19 81 ILE A CA 1
ATOM 664 C C . ILE A 1 81 ? 3.908 -8.932 -6.600 1.00 65.19 81 ILE A C 1
ATOM 666 O O . ILE A 1 81 ? 3.758 -9.235 -7.791 1.00 65.19 81 ILE A O 1
ATOM 670 N N . ILE A 1 82 ? 3.577 -9.743 -5.596 1.00 63.69 82 ILE A N 1
ATOM 671 C CA . ILE A 1 82 ? 2.881 -11.018 -5.773 1.00 63.69 82 ILE A CA 1
ATOM 672 C C . ILE A 1 82 ? 1.393 -10.772 -5.556 1.00 63.69 82 ILE A C 1
ATOM 674 O O . ILE A 1 82 ? 0.944 -10.614 -4.428 1.00 63.69 82 ILE A O 1
ATOM 678 N N . VAL A 1 83 ? 0.632 -10.759 -6.642 1.00 73.06 83 VAL A N 1
ATOM 679 C CA . VAL A 1 83 ? -0.834 -10.726 -6.602 1.00 73.06 83 VAL A CA 1
ATOM 680 C C . VAL A 1 83 ? -1.395 -12.148 -6.694 1.00 73.06 83 VAL A C 1
ATOM 682 O O . VAL A 1 83 ? -0.664 -13.088 -7.018 1.00 73.06 83 VAL A O 1
ATOM 685 N N . SER A 1 84 ? -2.687 -12.331 -6.414 1.00 76.00 84 SER A N 1
ATOM 686 C CA . SER A 1 84 ? -3.340 -13.620 -6.655 1.00 76.00 84 SER A CA 1
ATOM 687 C C . SER A 1 84 ? -3.343 -13.971 -8.150 1.00 76.00 84 SER A C 1
ATOM 689 O O . SER A 1 84 ? -3.328 -13.090 -9.010 1.00 76.00 84 SER A O 1
ATOM 691 N N . ASP A 1 85 ? -3.360 -15.269 -8.467 1.00 78.75 85 ASP A N 1
ATOM 692 C CA . ASP A 1 85 ? -3.352 -15.771 -9.853 1.00 78.75 85 ASP A CA 1
ATOM 693 C C . ASP A 1 85 ? -4.577 -15.329 -10.677 1.00 78.75 85 ASP A C 1
ATOM 695 O O . ASP A 1 85 ? -4.565 -15.443 -11.895 1.00 78.75 85 ASP A O 1
ATOM 699 N N . ASP A 1 86 ? -5.637 -14.847 -10.032 1.00 82.56 86 ASP A N 1
ATOM 700 C CA . ASP A 1 86 ? -6.864 -14.329 -10.644 1.00 82.56 86 ASP A CA 1
ATOM 701 C C . ASP A 1 86 ? -6.953 -12.793 -10.608 1.00 82.56 86 ASP A C 1
ATOM 703 O O . ASP A 1 86 ? -7.960 -12.209 -11.012 1.00 82.56 86 ASP A O 1
ATOM 707 N N . TYR A 1 87 ? -5.917 -12.109 -10.114 1.00 84.19 87 TYR A N 1
ATOM 708 C CA . TYR A 1 87 ? -5.936 -10.659 -10.004 1.00 84.19 87 TYR A CA 1
ATOM 709 C C . TYR A 1 87 ? -5.746 -9.992 -11.368 1.00 84.19 87 TYR A C 1
ATOM 711 O O . TYR A 1 87 ? -4.719 -10.161 -12.032 1.00 84.19 87 TYR A O 1
ATOM 719 N N . SER A 1 88 ? -6.706 -9.143 -11.725 1.00 90.31 88 SER A N 1
ATOM 720 C CA . SER A 1 88 ? -6.668 -8.296 -12.913 1.00 90.31 88 SER A CA 1
ATOM 721 C C . SER A 1 88 ? -6.937 -6.850 -12.513 1.00 90.31 88 SER A C 1
ATOM 723 O O . SER A 1 88 ? -7.976 -6.534 -11.931 1.00 90.31 88 SER A O 1
ATOM 725 N N . GLY A 1 89 ? -5.995 -5.953 -12.805 1.00 91.69 89 GLY A N 1
ATOM 726 C CA . GLY A 1 89 ? -6.105 -4.553 -12.409 1.00 91.69 89 GLY A CA 1
ATOM 727 C C . GLY A 1 89 ? -4.776 -3.863 -12.141 1.00 91.69 89 GLY A C 1
ATOM 728 O O . GLY A 1 89 ? -3.697 -4.417 -12.351 1.00 91.69 89 GLY A O 1
ATOM 729 N N . LYS A 1 90 ? -4.877 -2.607 -11.699 1.00 92.50 90 LYS A N 1
ATOM 730 C CA . LYS A 1 90 ? -3.724 -1.780 -11.347 1.00 92.50 90 LYS A CA 1
ATOM 731 C C . LYS A 1 90 ? -3.355 -1.966 -9.884 1.00 92.50 90 LYS A C 1
ATOM 733 O O . LYS A 1 90 ? -4.177 -1.703 -9.009 1.00 92.50 90 LYS A O 1
ATOM 738 N N . TRP A 1 91 ? -2.096 -2.289 -9.643 1.00 89.56 91 TRP A N 1
ATOM 739 C CA . TRP A 1 91 ? -1.489 -2.321 -8.326 1.00 89.56 91 TRP A CA 1
ATOM 740 C C . TRP A 1 91 ? -0.615 -1.097 -8.104 1.00 89.56 91 TRP A C 1
ATOM 742 O O . TRP A 1 91 ? 0.245 -0.802 -8.933 1.00 89.56 91 TRP A O 1
ATOM 752 N N . LYS A 1 92 ? -0.792 -0.402 -6.981 1.00 91.25 92 LYS A N 1
ATOM 753 C CA . LYS A 1 92 ? -0.053 0.822 -6.664 1.00 91.25 92 LYS A CA 1
ATOM 754 C C . LYS A 1 92 ? 0.750 0.677 -5.383 1.00 91.25 92 LYS A C 1
ATOM 756 O O . LYS A 1 92 ? 0.242 0.217 -4.364 1.00 91.25 92 LYS A O 1
ATOM 761 N N . ALA A 1 93 ? 1.982 1.164 -5.434 1.00 88.00 93 ALA A N 1
ATOM 762 C CA . ALA A 1 93 ? 2.812 1.405 -4.266 1.00 88.00 93 ALA A CA 1
ATOM 763 C C . ALA A 1 93 ? 3.105 2.899 -4.144 1.00 88.00 93 ALA A C 1
ATOM 765 O O . ALA A 1 93 ? 3.246 3.60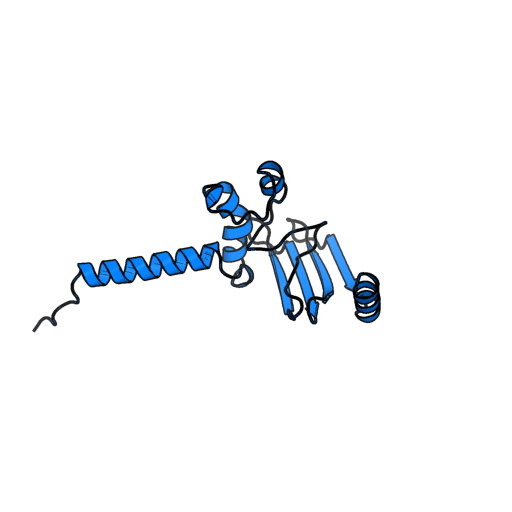5 -5.146 1.00 88.00 93 ALA A O 1
ATOM 766 N N . PHE A 1 94 ? 3.240 3.371 -2.911 1.00 89.38 94 PHE A N 1
ATOM 767 C CA . PHE A 1 94 ? 3.495 4.775 -2.603 1.00 89.38 94 PHE A CA 1
ATOM 768 C C . PHE A 1 94 ? 4.766 4.919 -1.778 1.00 89.38 94 PHE A C 1
ATOM 770 O O . PHE A 1 94 ? 5.137 4.008 -1.043 1.00 89.38 94 PHE A O 1
ATOM 777 N N . TYR A 1 95 ? 5.419 6.068 -1.886 1.00 88.44 95 TYR A N 1
ATOM 778 C CA . TYR A 1 95 ? 6.450 6.491 -0.949 1.00 88.44 95 TYR A CA 1
ATOM 779 C C . TYR A 1 95 ? 5.833 6.912 0.390 1.00 88.44 95 TYR A C 1
ATOM 781 O O . TYR A 1 95 ? 4.614 7.058 0.520 1.00 88.44 95 TYR A O 1
ATOM 789 N N . ARG A 1 96 ? 6.676 7.117 1.411 1.00 87.88 96 ARG A N 1
ATOM 790 C CA . ARG A 1 96 ? 6.228 7.500 2.764 1.00 87.88 96 ARG A CA 1
ATOM 791 C C . ARG A 1 96 ? 5.522 8.864 2.787 1.00 87.88 96 ARG A C 1
ATOM 793 O O . ARG A 1 96 ? 4.651 9.076 3.623 1.00 87.88 96 ARG A O 1
ATOM 800 N N . ASP A 1 97 ? 5.861 9.760 1.861 1.00 91.31 97 ASP A N 1
ATOM 801 C CA . ASP A 1 97 ? 5.187 11.052 1.660 1.00 91.31 97 ASP A CA 1
ATOM 802 C C . ASP A 1 97 ? 3.848 10.930 0.897 1.00 91.31 97 ASP A C 1
ATOM 804 O O . ASP A 1 97 ? 3.078 11.888 0.793 1.00 91.31 97 ASP A O 1
ATOM 808 N N . GLY A 1 98 ? 3.541 9.736 0.383 1.00 91.50 98 GLY A N 1
ATOM 809 C CA . GLY A 1 98 ? 2.351 9.428 -0.395 1.00 91.50 98 GLY A CA 1
ATOM 810 C C . GLY A 1 98 ? 2.430 9.777 -1.877 1.00 91.50 98 GLY A C 1
ATOM 811 O O . GLY A 1 98 ? 1.394 9.704 -2.547 1.00 91.50 98 GLY A O 1
ATOM 812 N N . SER A 1 99 ? 3.608 10.135 -2.392 1.00 93.88 99 SER A N 1
ATOM 813 C CA . SER A 1 99 ? 3.867 10.182 -3.832 1.00 93.88 99 SER A CA 1
ATOM 814 C C . SER A 1 99 ? 3.866 8.766 -4.429 1.00 93.88 99 SER A C 1
ATOM 816 O O . SER A 1 99 ? 4.073 7.771 -3.728 1.00 93.88 99 SER A O 1
ATOM 818 N N . LEU A 1 100 ? 3.536 8.648 -5.718 1.00 92.75 100 LEU A N 1
ATOM 819 C CA . LEU A 1 100 ? 3.441 7.350 -6.388 1.00 92.75 100 LEU A CA 1
ATOM 820 C C . LEU A 1 100 ? 4.847 6.775 -6.583 1.00 92.75 100 LEU A C 1
ATOM 822 O O . LEU A 1 100 ? 5.700 7.429 -7.169 1.00 92.75 100 LEU A O 1
ATOM 826 N N . LYS A 1 101 ? 5.074 5.555 -6.096 1.00 88.31 101 LYS A N 1
ATOM 827 C CA . LYS A 1 101 ? 6.357 4.851 -6.207 1.00 88.31 101 LYS A CA 1
ATOM 828 C C . LYS A 1 101 ? 6.371 3.903 -7.397 1.00 88.31 101 LYS A C 1
ATOM 830 O O . LYS A 1 101 ? 7.333 3.878 -8.160 1.00 88.31 101 LYS A O 1
ATOM 835 N N . SER A 1 102 ? 5.305 3.126 -7.565 1.00 88.75 102 SER A N 1
ATOM 836 C CA . SER A 1 102 ? 5.152 2.247 -8.722 1.00 88.75 102 SER A CA 1
ATOM 837 C C . SER A 1 102 ? 3.696 1.917 -9.013 1.00 88.75 102 SER A C 1
ATOM 839 O O . SER A 1 102 ? 2.857 1.908 -8.110 1.00 88.75 102 SER A O 1
ATOM 841 N N . GLU A 1 103 ? 3.420 1.610 -10.274 1.00 91.88 103 GLU A N 1
ATOM 842 C CA . GLU A 1 103 ? 2.134 1.144 -10.772 1.00 91.88 103 GLU A CA 1
ATOM 843 C C . GLU A 1 103 ? 2.387 -0.067 -11.667 1.00 91.88 103 GLU A C 1
ATOM 845 O O . GLU A 1 103 ? 3.194 -0.017 -12.592 1.00 91.88 103 GLU A O 1
ATOM 850 N N . PHE A 1 104 ? 1.706 -1.167 -11.374 1.00 89.75 104 PHE A N 1
ATOM 851 C CA . PHE A 1 104 ? 1.753 -2.380 -12.175 1.00 89.75 104 PHE A CA 1
ATOM 852 C C . PHE A 1 104 ? 0.360 -2.662 -12.709 1.00 89.75 104 PHE A C 1
ATOM 854 O O . PHE A 1 104 ? -0.611 -2.572 -11.963 1.00 89.75 104 PHE A O 1
ATOM 861 N N . LEU A 1 105 ? 0.253 -3.034 -13.978 1.00 91.50 105 LEU A N 1
ATOM 862 C CA . LEU A 1 105 ? -0.984 -3.567 -14.536 1.00 91.50 105 LEU A CA 1
ATOM 863 C C . LEU A 1 105 ? -0.871 -5.083 -14.597 1.00 91.50 105 LEU A C 1
ATOM 865 O O . LEU A 1 105 ? 0.086 -5.593 -15.172 1.00 91.50 105 LEU A O 1
ATOM 869 N N . TYR A 1 106 ? -1.851 -5.789 -14.052 1.00 87.50 106 TYR A N 1
ATOM 870 C CA . TYR A 1 106 ? -1.931 -7.244 -14.089 1.00 87.50 106 TYR A CA 1
ATOM 871 C C . TYR A 1 106 ? -3.133 -7.718 -14.902 1.00 87.50 106 TYR A C 1
ATOM 873 O O . TYR A 1 106 ? -4.180 -7.067 -14.908 1.00 87.50 106 TYR A O 1
ATOM 881 N N . ASN A 1 107 ? -2.964 -8.873 -15.540 1.00 88.69 107 ASN A N 1
ATOM 882 C CA . ASN A 1 107 ? -4.016 -9.668 -16.158 1.00 88.69 107 ASN A CA 1
ATOM 883 C C . ASN A 1 107 ? -3.850 -11.122 -15.698 1.00 88.69 107 ASN A C 1
ATOM 885 O O . ASN A 1 107 ? -2.849 -11.750 -16.036 1.00 88.69 107 ASN A O 1
ATOM 889 N N . ASP A 1 108 ? -4.784 -11.626 -14.896 1.00 85.81 108 ASP A N 1
ATOM 890 C CA . ASP A 1 108 ? -4.777 -12.977 -14.313 1.00 85.81 108 ASP A CA 1
ATOM 891 C C . ASP A 1 108 ? -3.451 -13.311 -13.607 1.00 85.81 108 ASP A C 1
ATOM 893 O O . ASP A 1 108 ? -2.746 -14.285 -13.896 1.00 85.81 108 ASP A O 1
ATOM 897 N N . GLY A 1 109 ? -3.048 -12.397 -12.722 1.00 79.69 109 GLY A N 1
ATOM 898 C CA . GLY A 1 109 ? -1.806 -12.467 -11.960 1.00 79.69 109 GLY A CA 1
ATOM 899 C C . GLY A 1 109 ? -0.529 -12.275 -12.786 1.00 79.69 109 GLY A C 1
ATOM 900 O O . GLY A 1 109 ? 0.572 -12.261 -12.233 1.00 79.69 109 GLY A O 1
ATOM 901 N N . ILE A 1 110 ? -0.640 -12.084 -14.105 1.00 83.19 110 ILE A N 1
ATOM 902 C CA . ILE A 1 110 ? 0.492 -11.861 -15.006 1.00 83.19 110 ILE A CA 1
ATOM 903 C C . ILE A 1 110 ? 0.718 -10.349 -15.176 1.00 83.19 110 ILE A C 1
ATOM 905 O O . ILE A 1 110 ? -0.199 -9.644 -15.599 1.00 83.19 110 ILE A O 1
ATOM 909 N N . PRO A 1 111 ? 1.920 -9.816 -14.880 1.00 84.62 111 PRO A N 1
ATOM 910 C CA . PRO A 1 111 ? 2.206 -8.393 -15.047 1.00 84.62 111 PRO A CA 1
ATOM 911 C C . PRO A 1 111 ? 2.287 -8.021 -16.533 1.00 84.62 111 PRO A C 1
ATOM 913 O O . PRO A 1 111 ? 3.133 -8.522 -17.265 1.00 84.62 111 PRO A O 1
ATOM 916 N N . VAL A 1 112 ? 1.428 -7.112 -16.973 1.00 89.75 112 VAL A N 1
ATOM 917 C CA . VAL A 1 112 ? 1.343 -6.588 -18.344 1.00 89.75 112 VAL A CA 1
ATOM 918 C C . VAL A 1 112 ? 2.210 -5.346 -18.516 1.00 89.75 112 VAL A C 1
ATOM 920 O O . VAL A 1 112 ? 2.870 -5.181 -19.542 1.00 89.75 112 VAL A O 1
ATOM 923 N N . SER A 1 113 ? 2.245 -4.467 -17.518 1.00 90.50 113 SER A N 1
ATOM 924 C CA . SER A 1 113 ? 3.100 -3.281 -17.539 1.00 90.50 113 SER A CA 1
ATOM 925 C C . SER A 1 113 ? 3.549 -2.879 -16.146 1.00 90.50 113 SER A C 1
ATOM 927 O O . SER A 1 113 ? 2.972 -3.294 -15.140 1.00 90.50 113 SER A O 1
ATOM 929 N N . GLU A 1 114 ? 4.601 -2.076 -16.110 1.00 88.62 114 GLU A N 1
ATOM 930 C CA . GLU A 1 114 ? 5.228 -1.586 -14.898 1.00 88.62 114 GLU A CA 1
ATOM 931 C C . GLU A 1 114 ? 5.801 -0.191 -15.130 1.00 88.62 114 GLU A C 1
ATOM 933 O O . GLU A 1 114 ? 6.673 -0.003 -15.978 1.00 88.62 114 GLU A O 1
ATOM 938 N N . GLU A 1 115 ? 5.383 0.743 -14.289 1.00 91.06 115 GLU A N 1
ATOM 939 C CA . GLU A 1 115 ? 5.943 2.083 -14.190 1.00 91.06 115 GLU A CA 1
ATOM 940 C C . GLU A 1 115 ? 6.505 2.279 -12.777 1.00 91.06 115 GLU A C 1
ATOM 942 O O . GLU A 1 115 ? 5.888 1.881 -11.781 1.00 91.06 115 GLU A O 1
ATOM 947 N N . ARG A 1 116 ? 7.695 2.875 -12.670 1.00 88.75 116 ARG A N 1
ATOM 948 C CA . ARG A 1 116 ? 8.292 3.281 -11.392 1.00 88.75 116 ARG A CA 1
ATOM 949 C C . ARG A 1 116 ? 8.753 4.720 -11.463 1.00 88.75 116 ARG A C 1
ATOM 951 O O . ARG A 1 116 ? 9.330 5.151 -12.461 1.00 88.75 116 ARG A O 1
ATOM 958 N N . TRP A 1 117 ? 8.574 5.425 -10.360 1.00 90.62 117 TRP A N 1
ATOM 959 C CA . TRP A 1 117 ? 9.021 6.798 -10.188 1.00 90.62 117 TRP A CA 1
ATOM 960 C C . TRP A 1 117 ? 10.063 6.864 -9.080 1.00 90.62 117 TRP A C 1
ATOM 962 O O . TRP A 1 117 ? 10.110 5.990 -8.223 1.00 90.62 117 TRP A O 1
ATOM 972 N N . GLU A 1 118 ? 10.929 7.868 -9.136 1.00 89.31 118 GLU A N 1
ATOM 973 C CA . GLU A 1 118 ? 11.762 8.299 -8.014 1.00 89.31 118 GLU A CA 1
ATOM 974 C C . GLU A 1 118 ? 10.931 9.152 -7.037 1.00 89.31 118 GLU A C 1
ATOM 976 O O . GLU A 1 118 ? 9.857 9.642 -7.389 1.00 89.31 118 GLU A O 1
ATOM 981 N N . GLU A 1 119 ? 11.449 9.411 -5.831 1.00 86.44 119 GLU A N 1
ATOM 982 C CA . GLU A 1 119 ? 10.779 10.268 -4.829 1.00 86.44 119 GLU A CA 1
ATOM 983 C C . GLU A 1 119 ? 10.515 11.698 -5.335 1.00 86.44 119 GLU A C 1
ATOM 985 O O . GLU A 1 119 ? 9.568 12.350 -4.911 1.00 86.44 119 GLU A O 1
ATOM 990 N N . ASN A 1 120 ? 11.315 12.190 -6.287 1.00 89.12 120 ASN A N 1
ATOM 991 C CA . ASN A 1 120 ? 11.105 13.492 -6.932 1.00 89.12 120 ASN A CA 1
ATOM 992 C C . ASN A 1 120 ? 9.982 13.477 -7.999 1.00 89.12 120 ASN A C 1
ATOM 994 O O . ASN A 1 120 ? 9.741 14.495 -8.648 1.00 89.12 120 ASN A O 1
ATOM 998 N N . GLY A 1 121 ? 9.324 12.332 -8.215 1.00 87.25 121 GLY A N 1
ATOM 999 C CA . GLY A 1 121 ? 8.266 12.135 -9.207 1.00 87.25 121 GLY A CA 1
ATOM 1000 C C . GLY A 1 121 ? 8.757 11.868 -10.633 1.00 87.25 121 GLY A C 1
ATOM 1001 O O . GLY A 1 121 ? 7.941 11.730 -11.544 1.00 87.25 121 GLY A O 1
ATOM 1002 N N . LYS A 1 122 ? 10.070 11.780 -10.869 1.00 91.06 122 LYS A N 1
ATOM 1003 C CA . LYS A 1 122 ? 10.633 11.445 -12.179 1.00 91.06 122 LYS A CA 1
ATOM 1004 C C . LYS A 1 122 ? 10.449 9.959 -12.467 1.00 91.06 122 LYS A C 1
ATOM 1006 O O . LYS A 1 122 ? 10.786 9.118 -11.640 1.00 91.06 122 LYS A O 1
ATOM 1011 N N . LEU A 1 123 ? 9.963 9.634 -13.662 1.00 91.31 123 LEU A N 1
ATOM 1012 C CA . LEU A 1 123 ? 9.864 8.253 -14.130 1.00 91.31 123 LEU A CA 1
ATOM 1013 C C . LEU A 1 123 ? 11.273 7.640 -14.228 1.00 91.31 123 LEU A C 1
ATOM 1015 O O . LEU A 1 123 ? 12.118 8.133 -14.979 1.00 91.31 123 LEU A O 1
ATOM 1019 N N . SER A 1 124 ? 11.528 6.591 -13.447 1.00 87.19 124 SER A N 1
ATOM 1020 C CA . SER A 1 124 ? 12.800 5.856 -13.420 1.00 87.19 124 SER A CA 1
ATOM 1021 C C . SER A 1 124 ? 12.761 4.590 -14.265 1.00 87.19 124 SER A C 1
ATOM 1023 O O . SER A 1 124 ? 13.797 4.144 -14.759 1.00 87.19 124 SER A O 1
ATOM 1025 N N . LYS A 1 125 ? 11.575 4.004 -14.441 1.00 84.50 125 LYS A N 1
ATOM 1026 C CA . LYS A 1 125 ? 11.384 2.766 -15.191 1.00 84.50 125 LYS A CA 1
ATOM 1027 C C . LYS A 1 125 ? 10.009 2.753 -15.836 1.00 84.50 125 LYS A C 1
ATOM 1029 O O . LYS A 1 125 ? 9.022 3.069 -15.181 1.00 84.50 125 LYS A O 1
ATOM 1034 N N . ASP A 1 126 ? 9.977 2.311 -17.081 1.00 90.12 126 ASP A N 1
ATOM 1035 C CA . ASP A 1 126 ? 8.763 2.019 -17.829 1.00 90.12 126 ASP A CA 1
ATOM 1036 C C . ASP A 1 126 ? 9.001 0.741 -18.632 1.00 90.12 126 ASP A C 1
ATOM 1038 O O . ASP A 1 126 ? 10.037 0.585 -19.291 1.00 90.12 126 ASP A O 1
ATOM 1042 N N . LYS A 1 127 ? 8.096 -0.223 -18.493 1.00 85.69 127 LYS A N 1
ATOM 1043 C CA . LYS A 1 127 ? 8.208 -1.517 -19.145 1.00 85.69 127 LYS A CA 1
ATOM 1044 C C . LYS A 1 127 ? 6.840 -2.085 -19.473 1.00 85.69 127 LYS A C 1
ATOM 1046 O O . LYS A 1 127 ? 6.005 -2.291 -18.597 1.00 85.69 127 LYS A O 1
ATOM 1051 N N . HIS A 1 128 ? 6.689 -2.479 -20.729 1.00 87.25 128 HIS A N 1
ATOM 1052 C CA . HIS A 1 128 ? 5.571 -3.281 -21.203 1.00 87.25 128 HIS A CA 1
ATOM 1053 C C . HIS A 1 128 ? 6.026 -4.717 -21.450 1.00 87.25 128 HIS A C 1
ATOM 1055 O O . HIS A 1 128 ? 7.099 -4.966 -22.006 1.00 87.25 128 HIS A O 1
ATOM 1061 N N . TYR A 1 129 ? 5.207 -5.667 -21.020 1.00 81.62 129 TYR A N 1
ATOM 1062 C CA . TYR A 1 129 ? 5.456 -7.087 -21.166 1.00 81.62 129 TYR A CA 1
ATOM 1063 C C . TYR A 1 129 ? 4.515 -7.675 -22.219 1.00 81.62 129 TYR A C 1
ATOM 1065 O O . TYR A 1 129 ? 3.312 -7.420 -22.220 1.00 81.62 129 TYR A O 1
ATOM 1073 N N . SER A 1 130 ? 5.062 -8.502 -23.109 1.00 76.62 130 SER A N 1
ATOM 1074 C CA . SER A 1 130 ? 4.250 -9.354 -23.976 1.00 76.62 130 SER A CA 1
ATOM 1075 C C . SER A 1 130 ? 3.629 -10.468 -23.135 1.00 76.62 130 SER A C 1
ATOM 1077 O O . SER A 1 130 ? 4.350 -11.247 -22.505 1.00 76.62 130 SER A O 1
ATOM 1079 N N . ILE A 1 131 ? 2.298 -10.555 -23.137 1.00 69.69 131 ILE A N 1
ATOM 1080 C CA . ILE A 1 131 ? 1.551 -11.582 -22.394 1.00 69.69 131 ILE A CA 1
ATOM 1081 C C . ILE A 1 131 ? 1.970 -12.987 -22.863 1.00 69.69 131 ILE A C 1
ATOM 1083 O O . ILE A 1 131 ? 2.225 -13.858 -22.033 1.00 69.69 131 ILE A O 1
ATOM 1087 N N . TYR A 1 132 ? 2.183 -13.169 -24.172 1.00 68.06 132 TYR A N 1
ATOM 1088 C CA . TYR A 1 132 ? 2.646 -14.433 -24.756 1.00 68.06 132 TYR A CA 1
ATOM 1089 C C . TYR A 1 132 ? 3.986 -14.912 -24.173 1.00 68.06 132 TYR A C 1
ATOM 1091 O O . TYR A 1 132 ? 4.142 -16.089 -23.843 1.00 68.06 132 TYR A O 1
ATOM 1099 N N . ASP A 1 133 ? 4.957 -14.010 -23.998 1.00 70.38 133 ASP A N 1
ATOM 1100 C CA . ASP A 1 133 ? 6.282 -14.371 -23.475 1.00 70.38 133 ASP A CA 1
ATOM 1101 C C . ASP A 1 133 ? 6.236 -14.736 -21.986 1.00 70.38 133 ASP A C 1
ATOM 1103 O O . ASP A 1 133 ? 7.052 -15.528 -21.501 1.00 70.38 133 ASP A O 1
ATOM 1107 N N . LEU A 1 134 ? 5.289 -14.158 -21.244 1.00 69.50 134 LEU A N 1
ATOM 1108 C CA . LEU A 1 134 ? 5.105 -14.423 -19.822 1.00 69.50 134 LEU A CA 1
ATOM 1109 C C . LEU A 1 134 ? 4.347 -15.725 -19.567 1.00 69.50 134 LEU A C 1
ATOM 1111 O O . LEU A 1 134 ? 4.760 -16.488 -18.695 1.00 69.50 134 LEU A O 1
ATOM 1115 N N . GLU A 1 135 ? 3.315 -16.029 -20.353 1.00 70.38 135 GLU A N 1
ATOM 1116 C CA . GLU A 1 135 ? 2.615 -17.318 -20.291 1.00 70.38 135 GLU A CA 1
ATOM 1117 C C . GLU A 1 135 ? 3.547 -18.483 -20.644 1.00 70.38 135 GLU A C 1
ATOM 1119 O O . GLU A 1 135 ? 3.579 -19.494 -19.938 1.00 70.38 135 GLU A O 1
ATOM 1124 N N . LEU A 1 136 ? 4.388 -18.325 -21.674 1.00 65.19 136 LEU A N 1
ATOM 1125 C CA . LEU A 1 136 ? 5.413 -19.313 -22.024 1.00 65.19 136 LEU A CA 1
ATOM 1126 C C . LEU A 1 136 ? 6.419 -19.537 -20.889 1.00 65.19 136 LEU A C 1
ATOM 1128 O O . LEU A 1 136 ? 6.852 -20.668 -20.672 1.00 65.19 136 LEU A O 1
ATOM 1132 N N . LYS A 1 137 ? 6.797 -18.483 -20.155 1.00 65.25 137 LYS A N 1
ATOM 1133 C CA . LYS A 1 137 ? 7.643 -18.617 -18.961 1.00 65.25 137 LYS A CA 1
ATOM 1134 C C . LYS A 1 137 ? 6.896 -19.312 -17.824 1.00 65.25 137 LYS A C 1
ATOM 1136 O O . LYS A 1 137 ? 7.453 -20.241 -17.257 1.00 65.25 137 LYS A O 1
ATOM 1141 N N . LYS A 1 138 ? 5.646 -18.932 -17.528 1.00 66.25 138 LYS A N 1
ATOM 1142 C CA . LYS A 1 138 ? 4.820 -19.546 -16.467 1.00 66.25 138 LYS A CA 1
ATOM 1143 C C . LYS A 1 138 ? 4.644 -21.053 -16.691 1.00 66.25 138 LYS A C 1
ATOM 1145 O O . LYS A 1 138 ? 4.765 -21.825 -15.746 1.00 66.25 138 LYS A O 1
ATOM 1150 N N . ASN A 1 139 ? 4.442 -21.471 -17.940 1.00 65.75 139 ASN A N 1
ATOM 1151 C CA . ASN A 1 139 ? 4.248 -22.877 -18.304 1.00 65.75 139 ASN A CA 1
ATOM 1152 C C . ASN A 1 139 ? 5.537 -23.716 -18.316 1.00 65.75 139 ASN A C 1
ATOM 1154 O O . ASN A 1 139 ? 5.448 -24.934 -18.245 1.00 65.75 139 ASN A O 1
ATOM 1158 N N . LYS A 1 140 ? 6.726 -23.101 -18.396 1.00 61.50 140 LYS A N 1
ATOM 1159 C CA . LYS A 1 140 ? 8.019 -23.815 -18.346 1.00 61.50 140 LYS A CA 1
ATOM 1160 C C . LYS A 1 140 ? 8.529 -24.080 -16.928 1.00 61.50 140 LYS A C 1
ATOM 1162 O O . LYS A 1 140 ? 9.457 -24.864 -16.768 1.00 61.50 140 LYS A O 1
ATOM 1167 N N . THR A 1 141 ? 7.969 -23.403 -15.928 1.00 53.06 141 THR A N 1
ATOM 1168 C CA . THR A 1 141 ? 8.380 -23.517 -14.517 1.00 53.06 141 THR A CA 1
ATOM 1169 C C . THR A 1 141 ? 7.446 -24.410 -13.687 1.00 53.06 141 THR A C 1
ATOM 1171 O O . THR A 1 141 ? 7.650 -24.524 -12.481 1.00 53.06 141 THR A O 1
ATOM 1174 N N . LYS A 1 142 ? 6.425 -25.010 -14.314 1.00 50.44 142 LYS A N 1
ATOM 1175 C CA . LYS A 1 142 ? 5.592 -26.089 -13.758 1.00 50.44 142 LYS A CA 1
ATOM 1176 C C . LYS A 1 142 ? 6.134 -27.441 -14.201 1.00 50.44 142 LYS A C 1
ATOM 1178 O O . LYS A 1 142 ? 6.043 -28.377 -13.381 1.00 50.44 142 LYS A O 1
#